Protein AF-A0A439L800-F1 (afdb_monomer_lite)

Secondary structure (DSSP, 8-state):
-EEEEE-SSS-EEEEETTEEEEE-TT-EEEE---HHHHHHPPTTEEEEEPPPP----------------

pLDDT: mean 78.73, std 18.24, range [39.47, 94.5]

Foldseek 3Di:
DKKKFACDQAWDWDQDPNDIDTHGHRGIDDDQAAPVVQVVGDPPIHIDDDHDHPPPPPDPPPPPDDDDD

Radius of gyration: 15.67 Å; chains: 1; bounding box: 26×17×55 Å

Structure (mmCIF, N/CA/C/O backbone):
data_AF-A0A439L800-F1
#
_entry.id   AF-A0A439L800-F1
#
loop_
_atom_site.gro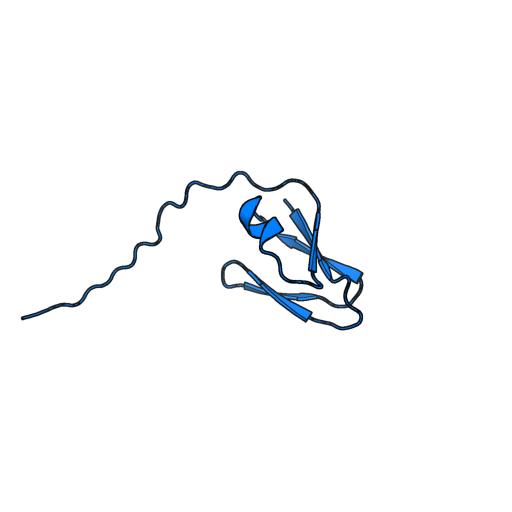up_PDB
_atom_site.id
_atom_site.type_symbol
_atom_site.label_atom_id
_atom_site.label_alt_id
_atom_site.label_comp_id
_atom_site.label_asym_id
_atom_site.label_entity_id
_atom_site.label_seq_id
_atom_site.pdbx_PDB_ins_code
_atom_site.Cartn_x
_atom_site.Cartn_y
_atom_site.Cartn_z
_atom_site.occupancy
_atom_site.B_iso_or_equiv
_atom_site.auth_seq_id
_atom_site.auth_comp_id
_atom_site.auth_asym_id
_atom_site.auth_atom_id
_atom_site.pdbx_PDB_model_num
ATOM 1 N N . MET A 1 1 ? -14.512 -1.815 1.129 1.00 81.81 1 MET A N 1
ATOM 2 C CA . MET A 1 1 ? -13.084 -2.182 1.265 1.00 81.81 1 MET A CA 1
ATOM 3 C C . MET A 1 1 ? -12.367 -1.574 0.082 1.00 81.81 1 MET A C 1
ATOM 5 O O . MET A 1 1 ? -12.949 -1.531 -0.998 1.00 81.81 1 MET A O 1
ATOM 9 N N . MET A 1 2 ? -11.158 -1.062 0.290 1.00 88.81 2 MET A N 1
ATOM 10 C CA . MET A 1 2 ? -10.400 -0.412 -0.772 1.00 88.81 2 MET A CA 1
ATOM 11 C C . MET A 1 2 ? -9.407 -1.386 -1.380 1.00 88.81 2 MET A C 1
ATOM 13 O O . MET A 1 2 ? -8.813 -2.216 -0.697 1.00 88.81 2 MET A O 1
ATOM 17 N N . LYS A 1 3 ? -9.209 -1.256 -2.681 1.00 91.69 3 LYS A N 1
ATOM 18 C CA . LYS A 1 3 ? -8.241 -2.013 -3.451 1.00 91.69 3 LYS A CA 1
ATOM 19 C C . LYS A 1 3 ? -7.002 -1.152 -3.657 1.00 91.69 3 LYS A C 1
ATOM 21 O O . LYS A 1 3 ? -7.080 -0.120 -4.322 1.00 91.69 3 LYS A O 1
ATOM 26 N N . ILE A 1 4 ? -5.867 -1.578 -3.114 1.00 92.06 4 ILE A N 1
ATOM 27 C CA . ILE A 1 4 ? -4.570 -0.990 -3.436 1.00 92.06 4 ILE A CA 1
ATOM 28 C C . ILE A 1 4 ? -3.962 -1.726 -4.607 1.00 92.06 4 ILE A C 1
ATOM 30 O O . ILE A 1 4 ? -3.798 -2.940 -4.550 1.00 92.06 4 ILE A O 1
ATOM 34 N N . THR A 1 5 ? -3.585 -0.989 -5.642 1.00 93.12 5 THR A N 1
ATOM 35 C CA . THR A 1 5 ? -2.886 -1.530 -6.807 1.00 93.12 5 THR A CA 1
ATOM 36 C C . THR A 1 5 ? -1.492 -0.930 -6.887 1.00 93.12 5 THR A C 1
ATOM 38 O O . THR A 1 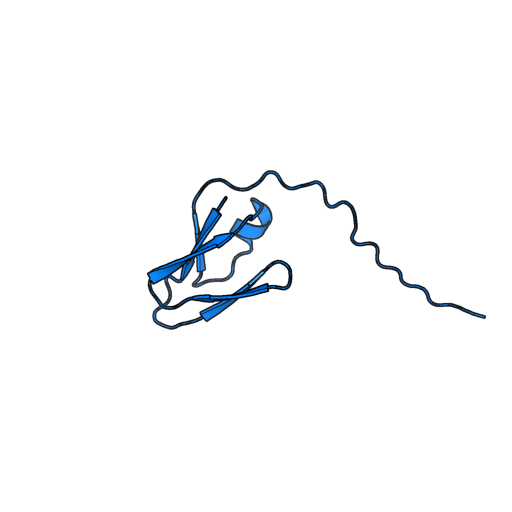5 ? -1.342 0.289 -6.801 1.00 93.12 5 THR A O 1
ATOM 41 N N . ASN A 1 6 ? -0.469 -1.764 -7.065 1.00 94.50 6 ASN A N 1
ATOM 42 C CA . ASN A 1 6 ? 0.865 -1.277 -7.393 1.00 94.50 6 ASN A CA 1
ATOM 43 C C . ASN A 1 6 ? 0.912 -0.917 -8.882 1.00 94.50 6 ASN A C 1
ATOM 45 O O . ASN A 1 6 ? 0.894 -1.794 -9.746 1.00 94.50 6 ASN A O 1
ATOM 49 N N . THR A 1 7 ? 0.968 0.379 -9.175 1.00 93.31 7 THR A N 1
ATOM 50 C CA . THR A 1 7 ? 1.064 0.905 -10.548 1.00 93.31 7 THR A CA 1
ATOM 51 C C . THR A 1 7 ? 2.508 1.135 -10.998 1.00 93.31 7 THR A C 1
ATOM 53 O O . THR A 1 7 ? 2.752 1.596 -12.111 1.00 93.31 7 THR A O 1
ATOM 56 N N . GLY A 1 8 ? 3.475 0.818 -10.138 1.00 90.38 8 GLY A N 1
ATOM 57 C CA . GLY A 1 8 ? 4.894 0.983 -10.399 1.00 90.38 8 GLY A CA 1
ATOM 58 C C . GLY A 1 8 ? 5.455 -0.112 -11.306 1.00 90.38 8 GLY A C 1
ATOM 59 O O . GLY A 1 8 ? 4.859 -1.180 -11.448 1.00 90.38 8 GLY A O 1
ATOM 60 N N . PRO A 1 9 ? 6.636 0.122 -11.899 1.00 92.69 9 PRO A N 1
ATOM 61 C CA . PRO A 1 9 ? 7.284 -0.842 -12.785 1.00 92.69 9 PRO A CA 1
ATOM 62 C C . PRO A 1 9 ? 7.939 -2.016 -12.037 1.00 92.69 9 PRO A C 1
ATOM 64 O O . PRO A 1 9 ? 8.337 -2.989 -12.673 1.00 92.69 9 PRO A O 1
ATOM 67 N N . ALA A 1 10 ? 8.069 -1.941 -10.707 1.00 93.00 10 ALA A N 1
ATOM 68 C CA . ALA A 1 10 ? 8.714 -2.952 -9.871 1.00 93.00 10 ALA A CA 1
ATOM 69 C C . ALA A 1 10 ? 7.813 -3.401 -8.710 1.00 93.00 10 ALA A C 1
ATOM 71 O O . ALA A 1 10 ? 6.802 -2.769 -8.402 1.00 93.00 10 ALA A O 1
ATOM 72 N N . ALA A 1 11 ? 8.171 -4.516 -8.069 1.00 92.69 11 ALA A N 1
ATOM 73 C CA . ALA A 1 11 ? 7.496 -4.958 -6.858 1.00 92.69 11 ALA A CA 1
ATOM 74 C C . ALA A 1 11 ? 7.859 -4.034 -5.689 1.00 92.69 11 ALA A C 1
ATOM 76 O O . ALA A 1 11 ? 9.037 -3.784 -5.438 1.00 92.69 11 ALA A O 1
ATOM 77 N N . HIS A 1 12 ? 6.846 -3.550 -4.978 1.00 91.94 12 HIS A N 1
ATOM 78 C CA . HIS A 1 12 ? 7.012 -2.669 -3.829 1.00 91.94 12 HIS A CA 1
ATOM 79 C C . HIS A 1 12 ? 6.282 -3.249 -2.621 1.00 91.94 12 HIS A C 1
ATOM 81 O O . HIS A 1 12 ? 5.227 -3.876 -2.754 1.00 91.94 12 HIS A O 1
ATOM 87 N N . THR A 1 13 ? 6.838 -3.006 -1.438 1.00 91.44 13 THR A N 1
ATOM 88 C CA . THR A 1 13 ? 6.215 -3.371 -0.166 1.00 91.44 13 THR A CA 1
ATOM 89 C C . THR A 1 13 ? 5.379 -2.203 0.342 1.00 91.44 13 THR A C 1
ATOM 91 O O . THR A 1 13 ? 5.886 -1.092 0.488 1.00 91.44 13 THR A O 1
ATOM 94 N N . LEU A 1 14 ? 4.101 -2.454 0.604 1.00 88.81 14 LEU A N 1
ATOM 95 C CA . LEU A 1 14 ? 3.202 -1.531 1.280 1.00 88.81 14 LEU A CA 1
ATOM 96 C C . LEU A 1 14 ? 3.045 -1.983 2.731 1.00 88.81 14 LEU A C 1
ATOM 98 O O . LEU A 1 14 ? 2.530 -3.069 2.984 1.00 88.81 14 LEU A O 1
ATOM 102 N N . SER A 1 15 ? 3.441 -1.147 3.681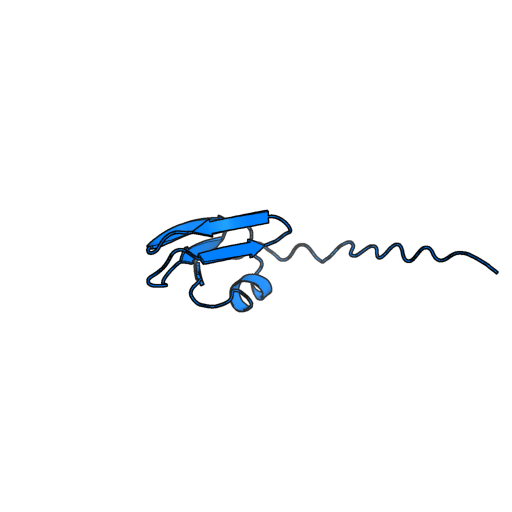 1.00 87.88 15 SER A N 1
ATOM 103 C CA . SER A 1 15 ? 3.220 -1.408 5.104 1.00 87.88 15 SER A CA 1
ATOM 104 C C . SER A 1 15 ? 1.980 -0.649 5.572 1.00 87.88 15 SER A C 1
ATOM 106 O O . SER A 1 15 ? 1.934 0.577 5.489 1.00 87.88 15 SER A O 1
ATOM 108 N N . HIS A 1 16 ? 0.968 -1.363 6.057 1.00 83.25 16 HIS A N 1
ATOM 109 C CA . HIS A 1 16 ? -0.284 -0.780 6.536 1.00 83.25 16 HIS A CA 1
ATOM 110 C C . HIS A 1 16 ? -0.819 -1.562 7.742 1.00 83.25 16 HIS A C 1
ATOM 112 O O . HIS A 1 16 ? -0.827 -2.791 7.734 1.00 83.25 16 HIS A O 1
ATOM 118 N N . ALA A 1 17 ? -1.251 -0.848 8.788 1.00 78.50 17 ALA A N 1
ATOM 119 C CA . ALA A 1 17 ? -1.804 -1.422 10.022 1.00 78.50 17 ALA A CA 1
ATOM 120 C C . ALA A 1 17 ? -0.928 -2.516 10.686 1.00 78.50 17 ALA A C 1
ATOM 122 O O . ALA A 1 17 ? -1.438 -3.460 11.284 1.00 78.50 17 ALA A O 1
ATOM 123 N N . GLY A 1 18 ? 0.402 -2.407 10.579 1.00 83.00 18 GLY A N 1
ATOM 124 C CA . GLY A 1 18 ? 1.340 -3.407 11.111 1.00 83.00 18 GLY A CA 1
ATOM 125 C C . GLY A 1 18 ? 1.464 -4.681 10.265 1.00 83.00 18 GLY A C 1
ATOM 126 O O . GLY A 1 18 ? 2.120 -5.628 10.692 1.00 83.00 18 GLY A O 1
ATOM 127 N N . GLN A 1 19 ? 0.863 -4.707 9.075 1.00 85.62 19 GLN A N 1
ATOM 128 C CA . GLN A 1 19 ? 1.053 -5.750 8.071 1.00 85.62 19 GLN A CA 1
ATOM 129 C C . GLN A 1 19 ? 1.849 -5.221 6.880 1.00 85.62 19 GLN A C 1
ATOM 131 O O . GLN A 1 19 ? 1.744 -4.052 6.511 1.00 85.62 19 GLN A O 1
ATOM 136 N N . GLU A 1 20 ? 2.631 -6.101 6.266 1.00 89.94 20 GLU A N 1
ATOM 137 C CA . GLU A 1 20 ? 3.425 -5.803 5.078 1.00 89.94 20 GLU A CA 1
ATOM 138 C C . GLU A 1 20 ? 2.874 -6.568 3.877 1.00 89.94 20 GLU A C 1
ATOM 140 O O . GLU A 1 20 ? 2.708 -7.788 3.909 1.00 89.94 20 GLU A O 1
ATOM 145 N N . TYR A 1 21 ? 2.600 -5.836 2.804 1.00 89.56 21 TYR A N 1
ATOM 146 C CA . TYR A 1 21 ? 2.021 -6.347 1.573 1.00 89.56 21 TYR A CA 1
ATOM 147 C C . TYR A 1 21 ? 3.026 -6.179 0.442 1.00 89.56 21 TYR A C 1
ATOM 149 O O . TYR A 1 21 ? 3.264 -5.070 -0.033 1.00 89.56 21 TYR A O 1
ATOM 157 N N . LEU A 1 22 ? 3.613 -7.284 -0.013 1.00 93.25 22 LEU A N 1
ATOM 158 C CA . LEU A 1 22 ? 4.477 -7.278 -1.187 1.00 93.25 22 LEU A CA 1
ATOM 159 C C . LEU A 1 22 ? 3.617 -7.354 -2.454 1.00 93.25 22 LEU A C 1
ATOM 161 O O . LEU A 1 22 ? 3.041 -8.399 -2.763 1.00 93.25 22 LEU A O 1
ATOM 165 N N . LEU A 1 23 ? 3.533 -6.252 -3.198 1.00 93.69 23 LEU A N 1
ATOM 166 C CA . LEU A 1 23 ? 2.730 -6.168 -4.417 1.00 93.69 23 LEU A CA 1
ATOM 167 C C . LEU A 1 23 ? 3.641 -6.060 -5.634 1.00 93.69 23 LEU A C 1
ATOM 169 O O . LEU A 1 23 ? 4.426 -5.122 -5.753 1.00 93.69 23 LEU A O 1
ATOM 173 N N . ALA A 1 24 ? 3.510 -7.002 -6.564 1.00 94.19 24 ALA A N 1
ATOM 174 C CA . ALA A 1 24 ? 4.145 -6.935 -7.877 1.00 94.19 24 ALA A CA 1
ATOM 175 C C . ALA A 1 24 ? 3.483 -5.864 -8.779 1.00 94.19 24 ALA A C 1
ATOM 177 O O . ALA A 1 24 ? 2.362 -5.440 -8.487 1.00 94.19 24 ALA A O 1
ATOM 178 N N . PRO A 1 25 ? 4.135 -5.437 -9.875 1.00 94.50 25 PRO A N 1
ATOM 179 C CA . PRO A 1 25 ? 3.557 -4.510 -10.852 1.00 94.50 25 PRO A CA 1
ATOM 180 C C . PRO A 1 25 ? 2.203 -4.992 -11.374 1.00 94.50 25 PRO A C 1
ATOM 182 O O . PRO A 1 25 ? 2.071 -6.143 -11.789 1.00 94.50 25 PRO A O 1
ATOM 185 N N . GLY A 1 26 ? 1.191 -4.126 -11.342 1.00 90.38 26 GLY A N 1
ATOM 186 C CA . GLY A 1 26 ? -0.177 -4.455 -11.753 1.00 90.38 26 GLY A CA 1
ATOM 187 C C . GLY A 1 26 ? -0.935 -5.357 -10.774 1.00 90.38 26 GLY A C 1
ATOM 188 O O . GLY A 1 26 ? -2.113 -5.634 -10.994 1.00 90.38 26 GLY A O 1
ATOM 189 N N . ASN A 1 27 ? -0.294 -5.794 -9.687 1.00 93.75 27 ASN A N 1
ATOM 190 C CA . ASN A 1 27 ? -0.937 -6.598 -8.664 1.00 93.75 27 ASN A CA 1
ATOM 191 C C . ASN A 1 27 ? -1.670 -5.711 -7.660 1.00 93.75 27 ASN A C 1
ATOM 193 O O . ASN A 1 27 ? -1.312 -4.551 -7.429 1.00 93.75 27 ASN A O 1
ATOM 197 N N . SER A 1 28 ? -2.693 -6.283 -7.037 1.00 91.62 28 SER A N 1
ATOM 198 C CA . SER A 1 28 ? -3.576 -5.538 -6.152 1.00 91.62 28 SER A CA 1
ATOM 199 C C . SER A 1 28 ? -4.017 -6.346 -4.946 1.00 91.62 28 SER A C 1
ATOM 201 O O . SER A 1 28 ? -4.228 -7.551 -5.064 1.00 91.62 28 SER A O 1
ATOM 203 N N . VAL A 1 29 ? -4.212 -5.665 -3.822 1.00 90.19 29 VAL A N 1
ATOM 204 C CA . VAL A 1 29 ? -4.709 -6.238 -2.569 1.00 90.19 29 VAL A CA 1
ATOM 205 C C . VAL A 1 29 ? -5.900 -5.441 -2.063 1.00 90.19 29 VAL A C 1
ATOM 207 O O . VAL A 1 29 ? -5.972 -4.228 -2.254 1.00 90.19 29 VAL A O 1
ATOM 210 N N . GLU A 1 30 ? -6.841 -6.120 -1.421 1.00 90.38 30 GLU A N 1
ATOM 211 C CA . GLU A 1 30 ? -7.970 -5.483 -0.753 1.00 90.38 30 GLU A CA 1
ATOM 212 C C . GLU A 1 30 ? -7.640 -5.276 0.723 1.00 90.38 30 GLU A C 1
ATOM 214 O O . GLU A 1 30 ? -7.399 -6.234 1.456 1.00 90.38 30 GLU A O 1
ATOM 219 N N . ILE A 1 31 ? -7.625 -4.016 1.149 1.00 87.00 31 ILE A N 1
ATOM 220 C CA . ILE A 1 31 ? -7.404 -3.621 2.537 1.00 87.00 31 ILE A CA 1
ATOM 221 C C . ILE A 1 31 ? -8.457 -2.609 2.989 1.00 87.00 31 ILE A C 1
ATOM 223 O O . ILE A 1 31 ? -9.009 -1.817 2.218 1.00 87.00 31 ILE A O 1
ATOM 227 N N . ALA A 1 32 ? -8.792 -2.670 4.272 1.00 86.31 32 ALA A N 1
ATOM 228 C CA . ALA A 1 32 ? -9.762 -1.780 4.887 1.00 86.31 32 ALA A CA 1
ATOM 229 C C . ALA A 1 32 ? -9.103 -0.432 5.211 1.00 86.31 32 ALA A C 1
ATOM 231 O O . ALA A 1 32 ? -8.678 -0.206 6.335 1.00 86.31 32 ALA A O 1
ATOM 232 N N . LEU A 1 33 ? -9.032 0.453 4.217 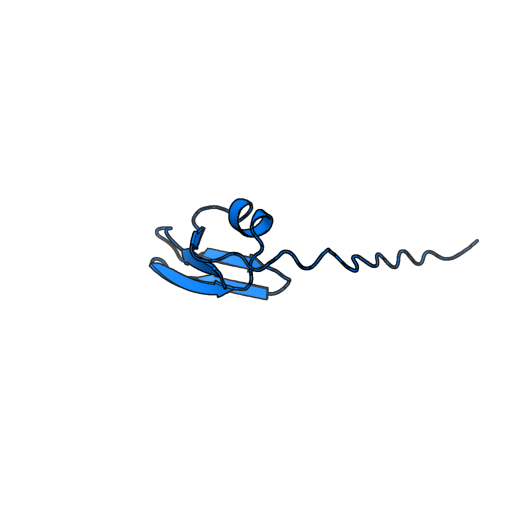1.00 83.31 33 LEU A N 1
ATOM 233 C CA . LEU A 1 33 ? -8.483 1.799 4.375 1.00 83.31 33 LEU A CA 1
ATOM 234 C C . LEU A 1 33 ? -9.568 2.830 4.632 1.00 83.31 33 LEU A C 1
ATOM 236 O O . LEU A 1 33 ? -10.626 2.819 3.991 1.00 83.31 33 LEU A O 1
ATOM 240 N N . THR A 1 34 ? -9.274 3.755 5.534 1.00 86.69 34 THR A N 1
ATOM 241 C CA . THR A 1 34 ? -10.051 4.985 5.673 1.00 86.69 34 THR A CA 1
ATOM 242 C C . THR A 1 34 ? -9.737 5.956 4.534 1.00 86.69 34 THR A C 1
ATOM 244 O O . THR A 1 34 ? -8.761 5.791 3.802 1.00 86.69 34 THR A O 1
ATOM 247 N N . LYS A 1 35 ? -10.563 6.996 4.372 1.00 85.00 35 LYS A N 1
ATOM 248 C CA . LYS A 1 35 ? -10.326 8.023 3.348 1.00 85.00 35 LYS A CA 1
ATOM 249 C C . LYS A 1 35 ? -8.961 8.706 3.527 1.00 85.00 35 LYS A C 1
ATOM 251 O O . LYS A 1 35 ? -8.229 8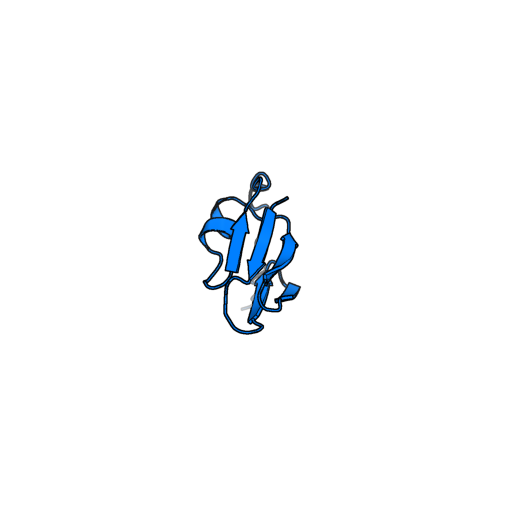.838 2.557 1.00 85.00 35 LYS A O 1
ATOM 256 N N . GLU A 1 36 ? -8.609 9.066 4.761 1.00 84.88 36 GLU A N 1
ATOM 257 C CA . GLU A 1 36 ? -7.325 9.706 5.083 1.00 84.88 36 GLU A CA 1
ATOM 258 C C . GLU A 1 36 ? -6.140 8.790 4.769 1.00 84.88 36 GLU A C 1
ATOM 260 O O . GLU A 1 36 ? -5.147 9.230 4.197 1.00 84.88 36 GLU A O 1
ATOM 265 N N . GLU A 1 37 ? -6.255 7.498 5.081 1.00 84.06 37 GLU A N 1
ATOM 266 C CA . GLU A 1 37 ? -5.190 6.545 4.779 1.00 84.06 37 GLU A CA 1
ATOM 267 C C . GLU A 1 37 ? -5.032 6.312 3.285 1.00 84.06 37 GLU A C 1
ATOM 269 O O . GLU A 1 37 ? -3.903 6.235 2.820 1.00 84.06 37 GLU A O 1
ATOM 274 N N . ALA A 1 38 ? -6.133 6.251 2.531 1.00 85.31 38 ALA A N 1
ATOM 275 C CA . ALA A 1 38 ? -6.109 6.130 1.076 1.00 85.31 38 ALA A CA 1
ATOM 276 C C . ALA A 1 38 ? -5.389 7.308 0.401 1.00 85.31 38 ALA A C 1
ATOM 278 O O . ALA A 1 38 ? -4.666 7.101 -0.571 1.00 85.31 38 ALA A O 1
ATOM 279 N N . GLU A 1 39 ? -5.564 8.522 0.931 1.00 84.88 39 GLU A N 1
ATOM 280 C CA . GLU A 1 39 ? -4.857 9.729 0.482 1.00 84.88 39 GLU A CA 1
ATOM 281 C C . GLU A 1 39 ? -3.386 9.749 0.938 1.00 84.88 39 GLU A C 1
ATOM 283 O O . GLU A 1 39 ? -2.541 10.330 0.261 1.00 84.88 39 GLU A O 1
ATOM 288 N N . ALA A 1 40 ? -3.064 9.079 2.049 1.00 87.25 40 ALA A N 1
ATOM 289 C CA . ALA A 1 40 ? -1.702 8.929 2.562 1.00 87.25 40 ALA A CA 1
ATOM 290 C C . ALA A 1 40 ? -0.920 7.756 1.938 1.00 87.25 40 ALA A C 1
ATOM 292 O O . ALA A 1 40 ? 0.262 7.581 2.249 1.00 87.25 40 ALA A O 1
ATOM 293 N N . ILE A 1 41 ? -1.546 6.944 1.077 1.00 87.06 41 ILE A N 1
ATOM 294 C CA . ILE A 1 41 ? -0.866 5.841 0.394 1.00 87.06 41 ILE A CA 1
ATOM 295 C C . ILE A 1 41 ? 0.270 6.404 -0.473 1.00 87.06 41 ILE A C 1
ATOM 297 O O . ILE A 1 41 ? 0.023 7.227 -1.358 1.00 87.06 41 ILE A O 1
ATOM 301 N N . PRO A 1 42 ? 1.522 5.959 -0.265 1.00 86.38 42 PRO A N 1
ATOM 302 C CA . PRO A 1 42 ? 2.642 6.453 -1.046 1.00 86.38 42 PRO A CA 1
ATOM 303 C C . PRO A 1 42 ? 2.588 5.915 -2.478 1.00 86.38 42 PRO A C 1
ATOM 305 O O . PRO A 1 42 ? 2.226 4.763 -2.725 1.00 86.38 42 PRO A O 1
ATOM 308 N N . GLN A 1 43 ? 3.040 6.718 -3.441 1.00 88.88 43 GLN A N 1
ATOM 309 C CA . GLN A 1 43 ? 3.297 6.210 -4.787 1.00 88.88 43 GLN A CA 1
ATOM 310 C C . GLN A 1 43 ? 4.414 5.148 -4.748 1.00 88.88 43 GLN A C 1
ATOM 312 O O . GLN A 1 43 ? 5.361 5.286 -3.971 1.00 88.88 43 GLN A O 1
ATOM 317 N N . PRO A 1 44 ? 4.329 4.089 -5.575 1.00 90.88 44 PRO A N 1
ATOM 318 C CA . PRO A 1 44 ? 3.462 3.947 -6.750 1.00 90.88 44 PRO A CA 1
ATOM 319 C C . PRO A 1 44 ? 2.144 3.195 -6.494 1.00 90.88 44 PRO A C 1
ATOM 321 O O . PRO A 1 44 ? 1.520 2.676 -7.427 1.00 90.88 44 PRO A O 1
ATOM 324 N N . PHE A 1 45 ? 1.712 3.101 -5.243 1.00 91.88 45 PHE A N 1
ATOM 325 C CA . PHE A 1 45 ? 0.451 2.463 -4.908 1.00 91.88 45 PHE A CA 1
ATOM 326 C C . PHE A 1 45 ? -0.722 3.417 -5.134 1.00 91.88 45 PHE A C 1
ATOM 328 O O . PHE A 1 45 ? -0.637 4.609 -4.853 1.00 91.88 45 PHE A O 1
ATOM 335 N N . VAL A 1 46 ? -1.828 2.881 -5.644 1.00 91.31 46 VAL A N 1
ATOM 336 C CA . VAL A 1 46 ? -3.068 3.630 -5.861 1.00 91.31 46 VAL A CA 1
ATOM 337 C C . VAL A 1 46 ? -4.202 2.916 -5.149 1.00 91.31 46 VAL A C 1
ATOM 339 O O . VAL A 1 46 ? -4.460 1.741 -5.414 1.00 91.31 46 VAL A O 1
ATOM 342 N N . ALA A 1 47 ? -4.880 3.637 -4.259 1.00 90.44 47 ALA A N 1
ATOM 343 C CA . ALA A 1 47 ? -6.102 3.183 -3.619 1.00 90.44 47 ALA A CA 1
ATOM 344 C C . ALA A 1 47 ? -7.313 3.469 -4.508 1.00 90.44 47 ALA A C 1
ATOM 346 O O . ALA A 1 47 ? -7.475 4.570 -5.031 1.00 90.44 47 ALA A O 1
ATOM 347 N N . SER A 1 48 ? -8.183 2.485 -4.696 1.00 88.00 48 SER A N 1
ATOM 348 C CA . SER A 1 48 ? -9.437 2.640 -5.436 1.00 8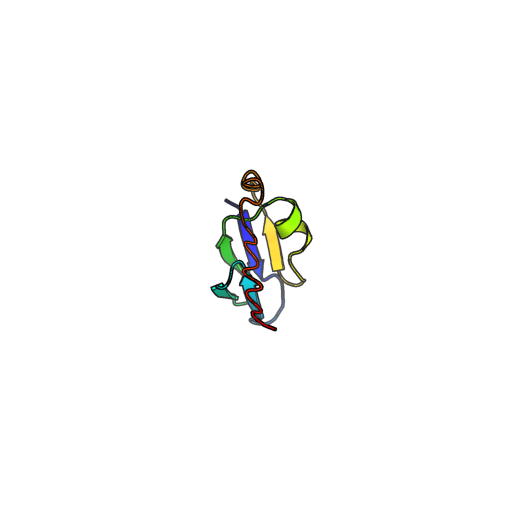8.00 48 SER A CA 1
ATOM 349 C C . SER A 1 48 ? -10.546 1.817 -4.791 1.00 88.00 48 SER A C 1
ATOM 351 O O . SER A 1 48 ? -10.298 0.730 -4.278 1.00 88.00 48 SER A O 1
ATOM 353 N N . GLY A 1 49 ? -11.778 2.323 -4.817 1.00 85.31 49 GLY A N 1
ATOM 354 C CA . GLY A 1 49 ? -12.941 1.684 -4.193 1.00 85.31 49 GLY A CA 1
ATOM 355 C C . GLY A 1 49 ? -13.493 2.473 -3.008 1.00 85.31 49 GLY A C 1
ATOM 356 O O . GLY A 1 49 ? -13.148 3.637 -2.804 1.00 85.31 49 GLY A O 1
ATOM 357 N N . GLU A 1 50 ? -14.380 1.842 -2.241 1.00 84.88 50 GLU A N 1
ATOM 358 C CA . GLU A 1 50 ? -15.075 2.500 -1.134 1.00 84.88 50 GLU A CA 1
ATOM 359 C C . GLU A 1 50 ? -14.239 2.479 0.154 1.00 84.88 50 GLU A C 1
ATOM 361 O O . GLU A 1 50 ? -13.912 1.382 0.646 1.00 84.88 50 GLU A O 1
ATOM 366 N N . PRO A 1 51 ? -13.921 3.666 0.720 1.00 82.44 51 PRO A N 1
ATOM 367 C CA . PRO A 1 51 ? -13.220 3.758 1.990 1.00 82.44 51 PRO A CA 1
ATOM 368 C C . PRO A 1 51 ? -14.085 3.159 3.085 1.00 82.44 51 PRO A C 1
ATOM 370 O O . PRO A 1 51 ? -15.307 3.327 3.099 1.00 82.44 51 PRO A O 1
ATOM 373 N N . VAL A 1 52 ? -13.450 2.472 4.028 1.00 82.69 52 VAL A N 1
ATOM 374 C CA . VAL A 1 52 ? -14.157 2.104 5.248 1.00 82.69 52 VAL A CA 1
ATOM 375 C C . VAL A 1 52 ? -14.401 3.368 6.064 1.00 82.69 52 VAL A C 1
ATOM 377 O O . VAL A 1 52 ? -13.578 4.289 6.079 1.00 82.69 52 VAL A O 1
ATOM 380 N N . ALA A 1 53 ? -15.558 3.430 6.726 1.00 75.56 53 ALA A N 1
ATOM 381 C CA . ALA A 1 53 ? -15.813 4.484 7.693 1.00 75.56 53 ALA A CA 1
ATOM 382 C C . ALA A 1 53 ? -14.656 4.476 8.691 1.00 75.56 53 ALA A C 1
ATOM 384 O O . ALA A 1 53 ? -14.353 3.423 9.255 1.00 75.56 53 ALA A O 1
ATOM 385 N N . ALA A 1 54 ? -14.000 5.625 8.872 1.00 64.25 54 ALA A N 1
ATOM 386 C CA . ALA A 1 54 ? -12.987 5.764 9.899 1.00 64.25 54 ALA A CA 1
ATOM 387 C C . ALA A 1 54 ? -13.635 5.374 11.224 1.00 64.25 54 ALA A C 1
ATOM 389 O O . ALA A 1 54 ? -14.477 6.103 11.758 1.00 64.25 54 ALA A O 1
ATOM 390 N N . ALA A 1 55 ? -13.300 4.181 11.722 1.00 52.09 55 ALA A N 1
ATOM 391 C CA . ALA A 1 55 ? -13.581 3.849 13.098 1.00 52.09 55 ALA A CA 1
ATOM 392 C C . ALA A 1 55 ? -12.874 4.950 13.876 1.00 52.09 55 ALA A C 1
ATOM 394 O O . ALA A 1 55 ? -11.654 5.083 13.765 1.00 52.09 55 ALA A O 1
ATOM 395 N N . LYS A 1 56 ? -13.652 5.809 14.554 1.00 48.75 56 LYS A N 1
ATOM 396 C CA . LYS A 1 56 ? -13.114 6.836 15.451 1.00 48.75 56 LYS A CA 1
ATOM 397 C C . LYS A 1 56 ? -11.927 6.203 16.172 1.00 48.75 56 LYS A C 1
ATOM 399 O O . LYS A 1 56 ? -12.138 5.114 16.708 1.00 48.75 56 LYS A O 1
ATOM 404 N N . PRO A 1 57 ? -10.727 6.803 16.143 1.00 47.12 57 PRO A N 1
ATOM 405 C CA . PRO A 1 57 ? -9.540 6.201 16.727 1.00 47.12 57 PRO A CA 1
ATOM 406 C C . PRO A 1 57 ? -9.769 6.027 18.228 1.00 47.12 57 PRO A C 1
ATOM 408 O O . PRO A 1 57 ? -9.465 6.900 19.037 1.00 47.12 57 PRO A O 1
ATOM 411 N N . GLU A 1 58 ? -10.354 4.903 18.624 1.00 41.16 58 GLU A N 1
ATOM 412 C CA . GLU A 1 58 ? -10.406 4.492 20.005 1.00 41.16 58 GLU A CA 1
ATOM 413 C C . GLU A 1 58 ? -9.127 3.697 20.245 1.00 41.16 58 GLU A C 1
ATOM 415 O O . GLU A 1 58 ? -9.035 2.515 19.931 1.00 41.16 58 GLU A O 1
ATOM 420 N N . LYS A 1 59 ? -8.155 4.402 20.836 1.00 46.38 59 LYS A N 1
ATOM 421 C CA . LYS A 1 59 ? -6.900 3.916 21.431 1.00 46.38 59 LYS A CA 1
ATOM 422 C C . LYS A 1 59 ? -5.684 3.824 20.502 1.00 46.38 59 LYS A C 1
ATOM 424 O O . LYS A 1 59 ? -5.215 2.742 20.176 1.00 46.38 59 LYS A O 1
ATOM 429 N N . ALA A 1 60 ? -4.981 4.948 20.386 1.00 39.47 60 ALA A N 1
ATOM 430 C CA . ALA A 1 60 ? -3.599 4.936 20.863 1.00 39.47 60 ALA A CA 1
ATOM 431 C C . ALA A 1 60 ? -3.632 5.113 22.393 1.00 39.47 60 ALA A C 1
ATOM 433 O O . ALA A 1 60 ? -3.518 6.220 22.915 1.00 39.47 60 ALA A O 1
ATOM 434 N N . LYS A 1 61 ? -3.838 4.016 23.135 1.00 46.91 61 LYS A N 1
ATOM 435 C CA . LYS A 1 61 ? -3.345 3.948 24.514 1.00 46.91 61 LYS A CA 1
ATOM 436 C C . LYS A 1 61 ? -1.825 3.891 24.404 1.00 46.91 61 LYS A C 1
ATOM 438 O O . LYS A 1 61 ? -1.251 2.813 24.310 1.00 46.91 61 LYS A O 1
ATOM 443 N N . ALA A 1 62 ? -1.181 5.053 24.379 1.00 41.22 62 ALA A N 1
ATOM 444 C CA . ALA A 1 62 ? 0.194 5.143 24.827 1.00 41.22 62 ALA A CA 1
ATOM 445 C C . ALA A 1 62 ? 0.158 4.996 26.352 1.00 41.22 62 ALA A C 1
ATOM 447 O O . ALA A 1 62 ? 0.053 5.969 27.096 1.00 41.22 62 ALA A O 1
ATOM 448 N N . ASP A 1 63 ? 0.194 3.743 26.803 1.00 43.31 63 ASP A N 1
ATOM 449 C CA . ASP A 1 63 ? 0.774 3.364 28.084 1.00 43.31 63 ASP A CA 1
ATOM 450 C C . ASP A 1 63 ? 2.235 3.866 28.100 1.00 43.31 63 ASP A C 1
ATOM 452 O O . ASP A 1 63 ? 3.176 3.113 27.872 1.00 43.31 63 ASP A O 1
ATOM 456 N N . PHE A 1 64 ? 2.454 5.161 28.351 1.00 46.31 64 PHE A N 1
ATOM 457 C CA . PHE A 1 64 ? 3.736 5.642 28.864 1.00 46.31 64 PHE A CA 1
ATOM 458 C C . PHE A 1 64 ? 3.704 5.479 30.383 1.00 46.31 64 PHE A C 1
ATOM 460 O O . PHE A 1 64 ? 3.546 6.423 31.157 1.00 46.31 64 PHE A O 1
ATOM 467 N N . LYS A 1 65 ? 3.822 4.224 30.819 1.00 46.81 65 LYS A N 1
ATOM 468 C CA . LYS A 1 65 ? 4.193 3.904 32.191 1.00 46.81 65 LYS A CA 1
ATOM 469 C C . LYS A 1 65 ? 5.696 4.152 32.343 1.00 46.81 65 LYS A C 1
ATOM 471 O O . LYS A 1 65 ? 6.505 3.267 32.099 1.00 46.81 65 LYS A O 1
ATOM 476 N N . SER A 1 66 ? 6.051 5.349 32.789 1.00 44.38 66 SER A N 1
ATOM 477 C CA . SER A 1 66 ? 7.259 5.612 33.581 1.00 44.38 66 SER A CA 1
ATOM 478 C C . SER A 1 66 ? 6.766 6.465 34.755 1.00 44.38 66 SER A C 1
ATOM 480 O O . SER A 1 66 ? 6.402 7.611 34.559 1.00 44.38 66 SER A O 1
ATOM 482 N N . GLY A 1 67 ? 6.512 5.962 35.962 1.00 42.19 67 GLY A N 1
ATOM 483 C CA . GLY A 1 67 ? 7.296 4.989 36.705 1.00 42.19 67 GLY A CA 1
ATOM 484 C C . GLY A 1 67 ? 8.433 5.711 37.427 1.00 42.19 67 GLY A C 1
ATOM 485 O O . GLY A 1 67 ? 9.501 5.797 36.845 1.00 42.19 67 GLY A O 1
ATOM 486 N N . ALA A 1 68 ? 8.166 6.151 38.671 1.00 52.78 68 ALA A N 1
ATOM 487 C CA . ALA A 1 68 ? 9.120 6.505 39.742 1.00 52.78 68 ALA A CA 1
ATOM 488 C C . ALA A 1 68 ? 10.089 7.681 39.441 1.00 52.78 68 ALA A C 1
ATOM 490 O O . ALA A 1 68 ? 10.608 7.803 38.346 1.00 52.78 68 ALA A O 1
ATOM 491 N N . LYS A 1 69 ? 10.428 8.598 40.345 1.00 43.03 69 LYS A N 1
ATOM 492 C CA . LYS A 1 69 ? 10.505 8.621 41.806 1.00 43.03 69 LYS A CA 1
ATOM 493 C C . LYS A 1 69 ? 10.592 10.087 42.239 1.00 43.03 69 LYS A C 1
ATOM 495 O O . LYS A 1 69 ? 11.152 10.874 41.445 1.00 43.03 69 LYS A O 1
#

Sequence (69 aa):
MMKITNTGPAAHTLSHAGQEYLLAPGNSVEIALTKEEAEAIPQPFVASGEPVAAAKPEKAKADFKSGAK